Protein AF-A0A8H5D1N9-F1 (afdb_monomer_lite)

Organism: NCBI:txid201217

Secondary structure (DSSP, 8-state):
-PPPPPPPPPP---------PBPPPEEEEEETTTTEEEEEE--TT--GGG-EEEEEE-TTT--EEEEEEEEE---SPPPPHHHHHH-TTS-------EEEEEEEEE-TTPPP-------PPPP---------PPPP-

Radius of gyration: 26.0 Å; chains: 1; bounding box: 48×83×75 Å

Sequence (137 aa):
MHASPLIPDNPPSSAQLQHKKYIIRADTHYEPDTGVLLVLLELPGVDKKDVKLSLVTSRHNRIRHLKVWGILNQTLPAPSAEVLRLYPESCARERKFGEFSRTFAVPPDLKVSILLMTASLPPFSPSHLPTGLPESV

Structure (mmCIF, N/CA/C/O backbone):
data_AF-A0A8H5D1N9-F1
#
_entry.id   AF-A0A8H5D1N9-F1
#
loop_
_atom_site.group_PDB
_atom_site.id
_atom_site.type_symbol
_atom_site.label_atom_id
_atom_site.label_alt_id
_atom_site.label_comp_id
_atom_site.label_asym_id
_atom_site.label_entity_id
_atom_site.label_seq_id
_atom_site.pdbx_PDB_ins_code
_atom_site.Cartn_x
_atom_site.Cartn_y
_atom_site.Cartn_z
_atom_site.occupancy
_atom_site.B_iso_or_equiv
_atom_site.auth_seq_id
_atom_site.auth_comp_id
_atom_site.auth_asym_id
_atom_site.auth_atom_id
_atom_site.pdbx_PDB_model_num
ATOM 1 N N . MET A 1 1 ? 27.591 52.822 11.716 1.00 43.38 1 MET A N 1
ATOM 2 C CA . MET A 1 1 ? 27.077 52.062 10.558 1.00 43.38 1 MET A CA 1
ATOM 3 C C . MET A 1 1 ? 27.461 50.605 10.767 1.00 43.38 1 MET A C 1
ATOM 5 O O . MET A 1 1 ? 28.640 50.296 10.692 1.00 43.38 1 MET A O 1
ATOM 9 N N . HIS A 1 2 ? 26.515 49.752 11.167 1.00 42.81 2 HIS A N 1
ATOM 10 C CA . HIS A 1 2 ? 26.766 48.330 11.432 1.00 42.81 2 HIS A CA 1
ATOM 11 C C . HIS A 1 2 ? 26.457 47.529 10.162 1.00 42.81 2 HIS A C 1
ATOM 13 O O . HIS A 1 2 ? 25.319 47.540 9.703 1.00 42.81 2 HIS A O 1
ATOM 19 N N . ALA A 1 3 ? 27.465 46.873 9.587 1.00 50.25 3 ALA A N 1
ATOM 20 C CA . ALA A 1 3 ? 27.291 45.946 8.474 1.00 50.25 3 ALA A CA 1
ATOM 21 C C . ALA A 1 3 ? 26.860 44.572 9.014 1.00 50.25 3 ALA A C 1
ATOM 23 O O . ALA A 1 3 ? 27.520 44.014 9.891 1.00 50.25 3 ALA A O 1
ATOM 24 N N . SER A 1 4 ? 25.742 44.046 8.515 1.00 57.22 4 SER A N 1
ATOM 25 C CA . SER A 1 4 ? 25.279 42.686 8.807 1.00 57.22 4 SER A CA 1
ATOM 26 C C . SER A 1 4 ? 26.135 41.652 8.060 1.00 57.22 4 SER A C 1
ATOM 28 O O . SER A 1 4 ? 26.461 41.881 6.893 1.00 57.22 4 SER A O 1
ATOM 30 N N . PRO A 1 5 ? 26.489 40.513 8.680 1.00 57.41 5 PRO A N 1
ATOM 31 C CA . PRO A 1 5 ? 27.221 39.456 7.997 1.00 57.41 5 PRO A CA 1
ATOM 32 C C . PRO A 1 5 ? 26.305 38.686 7.035 1.00 57.41 5 PRO A C 1
ATOM 34 O O . PRO A 1 5 ? 25.166 38.350 7.364 1.00 57.41 5 PRO A O 1
ATOM 37 N N . LEU A 1 6 ? 26.831 38.416 5.839 1.00 59.47 6 LEU A N 1
ATOM 38 C CA . LEU A 1 6 ? 26.221 37.586 4.803 1.00 59.47 6 LEU A CA 1
ATOM 39 C C . LEU A 1 6 ? 26.103 36.137 5.299 1.00 59.47 6 LEU A C 1
ATOM 41 O O . LEU A 1 6 ? 27.087 35.532 5.723 1.00 59.47 6 LEU A O 1
ATOM 45 N N . ILE A 1 7 ? 24.888 35.593 5.250 1.00 67.50 7 ILE A N 1
ATOM 46 C CA . ILE A 1 7 ? 24.599 34.176 5.496 1.00 67.50 7 ILE A CA 1
ATOM 47 C C . ILE A 1 7 ? 25.190 33.376 4.321 1.00 67.50 7 ILE A C 1
ATOM 49 O O . ILE A 1 7 ? 24.944 33.763 3.178 1.00 67.50 7 ILE A O 1
ATOM 53 N N . PRO A 1 8 ? 25.964 32.298 4.548 1.00 59.66 8 PRO A N 1
ATOM 54 C CA . PRO A 1 8 ? 26.506 31.502 3.456 1.00 59.66 8 PRO A CA 1
ATOM 55 C C . PRO A 1 8 ? 25.393 30.750 2.720 1.00 59.66 8 PRO A C 1
ATOM 57 O O . PRO A 1 8 ? 24.470 30.213 3.339 1.00 59.66 8 PRO A O 1
ATOM 60 N N . ASP A 1 9 ? 25.518 30.731 1.393 1.00 60.12 9 ASP A N 1
ATOM 61 C CA . ASP A 1 9 ? 24.633 30.058 0.451 1.00 60.12 9 ASP A CA 1
ATOM 62 C C . ASP A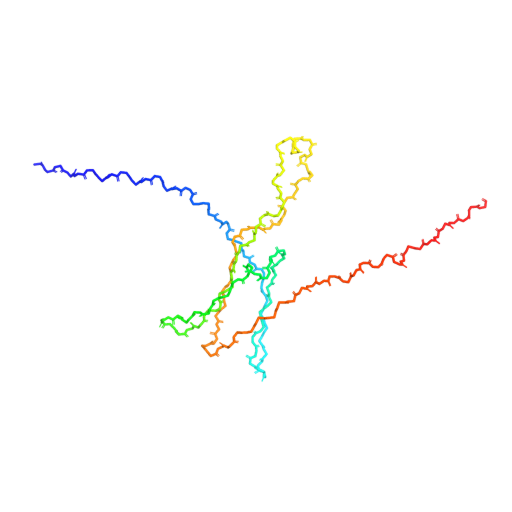 1 9 ? 24.339 28.616 0.873 1.00 60.12 9 ASP A C 1
ATOM 64 O O . ASP A 1 9 ? 25.233 27.807 1.134 1.00 60.12 9 ASP A O 1
ATOM 68 N N . ASN A 1 10 ? 23.045 28.303 0.924 1.00 63.56 10 ASN A N 1
ATOM 69 C CA . ASN A 1 10 ? 22.536 26.956 1.119 1.00 63.56 10 ASN A CA 1
ATOM 70 C C . ASN A 1 10 ? 23.156 26.047 0.036 1.00 63.56 10 ASN A C 1
ATOM 72 O O . ASN A 1 10 ? 23.028 26.375 -1.149 1.00 63.56 10 ASN A O 1
ATOM 76 N N . PRO A 1 11 ? 23.835 24.935 0.379 1.00 59.28 11 PRO A N 1
ATOM 77 C CA . PRO A 1 11 ? 24.393 24.052 -0.637 1.00 59.28 11 PRO A CA 1
ATOM 78 C C . PRO A 1 11 ? 23.268 23.559 -1.557 1.00 59.28 11 PRO A C 1
ATOM 80 O O . PRO A 1 11 ? 22.139 23.367 -1.086 1.00 59.28 11 PRO A O 1
ATOM 83 N N . PRO A 1 12 ? 23.535 23.347 -2.861 1.00 50.00 12 PRO A N 1
ATOM 84 C CA . PRO A 1 12 ? 22.530 22.828 -3.769 1.00 50.00 12 PRO A CA 1
ATOM 85 C C . PRO A 1 12 ? 22.029 21.515 -3.186 1.00 50.00 12 PRO A C 1
ATOM 87 O O . PRO A 1 12 ? 22.801 20.570 -3.024 1.00 50.00 12 PRO A O 1
ATOM 90 N N . SER A 1 13 ? 20.742 21.504 -2.827 1.00 45.19 13 SER A N 1
ATOM 91 C CA . SER A 1 13 ? 19.970 20.315 -2.497 1.00 45.19 13 SER A CA 1
ATOM 92 C C . SER A 1 13 ? 20.410 19.214 -3.450 1.00 45.19 13 SER A C 1
ATOM 94 O O . SER A 1 13 ? 20.026 19.233 -4.622 1.00 45.19 13 SER A O 1
ATOM 96 N N . SER A 1 14 ? 21.230 18.279 -2.958 1.00 47.94 14 SER A N 1
ATOM 97 C CA . SER A 1 14 ? 21.520 17.027 -3.643 1.00 47.94 14 SER A CA 1
ATOM 98 C C . SER A 1 14 ? 20.186 16.548 -4.179 1.00 47.94 14 SER A C 1
ATOM 100 O O . SER A 1 14 ? 19.243 16.461 -3.388 1.00 47.94 14 SER A O 1
ATOM 102 N N . ALA A 1 15 ? 20.068 16.359 -5.490 1.00 46.31 15 ALA A N 1
ATOM 103 C CA . ALA A 1 15 ? 18.847 15.884 -6.109 1.00 46.31 15 ALA A CA 1
ATOM 104 C C . ALA A 1 15 ? 18.563 14.489 -5.541 1.00 46.31 15 ALA A C 1
ATOM 106 O O . ALA A 1 15 ? 18.964 13.476 -6.107 1.00 46.31 15 ALA A O 1
ATOM 107 N N . GLN A 1 16 ? 17.940 14.435 -4.361 1.00 47.84 16 GLN A N 1
ATOM 108 C CA . GLN A 1 16 ? 17.349 13.236 -3.818 1.00 47.84 16 GLN A CA 1
ATOM 109 C C . GLN A 1 16 ? 16.415 12.798 -4.922 1.00 47.84 16 GLN A C 1
ATOM 111 O O . GLN A 1 16 ? 15.490 13.537 -5.264 1.00 47.84 16 GLN A O 1
ATOM 116 N N . LEU A 1 17 ? 16.735 11.662 -5.543 1.00 49.81 17 LEU A N 1
ATOM 117 C CA . LEU A 1 17 ? 15.870 10.998 -6.498 1.00 49.81 17 LEU A CA 1
ATOM 118 C C . LEU A 1 17 ? 14.517 10.889 -5.805 1.00 49.81 17 LEU A C 1
ATOM 120 O O . LEU A 1 17 ? 14.325 10.029 -4.949 1.00 49.81 17 LEU A O 1
ATOM 124 N N . GLN A 1 18 ? 13.616 11.830 -6.092 1.00 52.03 18 GLN A N 1
ATOM 125 C CA . GLN A 1 18 ? 12.275 11.825 -5.549 1.00 52.03 18 GLN A CA 1
ATOM 126 C C . GLN A 1 18 ? 11.635 10.604 -6.181 1.00 52.03 18 GLN A C 1
ATOM 128 O O . GLN A 1 18 ? 11.181 10.650 -7.326 1.00 52.03 18 GLN A O 1
ATOM 133 N N . HIS A 1 19 ? 11.708 9.471 -5.484 1.00 59.81 19 HIS A N 1
ATOM 134 C CA . HIS A 1 19 ? 11.052 8.255 -5.908 1.00 59.81 19 HIS A CA 1
ATOM 135 C C . HIS A 1 19 ? 9.591 8.626 -6.096 1.00 59.81 19 HIS A C 1
ATOM 137 O O . HIS A 1 19 ? 8.901 8.985 -5.141 1.00 59.81 19 HIS A O 1
ATOM 143 N N . LYS A 1 20 ? 9.146 8.641 -7.358 1.00 68.12 20 LYS A N 1
ATOM 144 C CA . LYS A 1 20 ? 7.778 9.011 -7.695 1.00 68.12 20 LYS A CA 1
ATOM 145 C C . LYS A 1 20 ? 6.868 8.060 -6.940 1.00 68.12 20 LYS A C 1
ATOM 147 O O . LYS A 1 20 ? 6.823 6.868 -7.236 1.00 68.12 20 LYS A O 1
ATOM 152 N N . LYS A 1 21 ? 6.178 8.597 -5.937 1.00 82.12 21 LYS A N 1
ATOM 153 C CA . LYS A 1 21 ? 5.240 7.826 -5.143 1.00 82.12 21 LYS A CA 1
ATOM 154 C C . LYS A 1 21 ? 3.998 7.593 -5.983 1.00 82.12 21 LYS A C 1
ATOM 156 O O . LYS A 1 21 ? 3.317 8.554 -6.341 1.00 82.12 21 LYS A O 1
ATOM 161 N N . TYR A 1 22 ? 3.693 6.342 -6.298 1.00 83.94 22 TYR A N 1
ATOM 162 C CA . TYR A 1 22 ? 2.467 6.022 -7.017 1.00 83.94 22 TYR A CA 1
ATOM 163 C C . TYR A 1 22 ? 1.374 5.532 -6.066 1.00 83.94 22 TYR A C 1
ATOM 165 O O . TYR A 1 22 ? 1.624 4.928 -5.020 1.00 83.94 22 TYR A O 1
ATOM 173 N N . ILE A 1 23 ? 0.133 5.844 -6.435 1.00 86.44 23 ILE A N 1
ATOM 174 C CA . ILE A 1 23 ? -1.055 5.416 -5.703 1.00 86.44 23 ILE A CA 1
ATOM 175 C C . ILE A 1 23 ? -1.420 4.014 -6.183 1.00 86.44 23 ILE A C 1
ATOM 177 O O . ILE A 1 23 ? -1.659 3.804 -7.373 1.00 86.44 23 ILE A O 1
ATOM 181 N N . ILE A 1 24 ? -1.457 3.075 -5.243 1.00 92.12 24 ILE A N 1
ATOM 182 C CA . ILE A 1 24 ? -1.930 1.706 -5.464 1.00 92.12 24 ILE A CA 1
ATOM 183 C C . ILE A 1 24 ? -3.454 1.655 -5.367 1.00 92.12 24 ILE A C 1
ATOM 185 O O . ILE A 1 24 ? -4.049 2.380 -4.559 1.00 92.12 24 ILE A O 1
ATOM 189 N N . ARG A 1 25 ? -4.074 0.806 -6.191 1.00 93.44 25 ARG A N 1
ATOM 190 C CA . ARG A 1 25 ? -5.503 0.505 -6.078 1.00 93.44 25 ARG A CA 1
ATOM 191 C C . ARG A 1 25 ? -5.731 -0.345 -4.838 1.00 93.44 25 ARG A C 1
ATOM 193 O O . ARG A 1 25 ? -4.917 -1.214 -4.516 1.00 93.44 25 ARG A O 1
ATOM 200 N N . ALA A 1 26 ? -6.805 -0.031 -4.128 1.00 94.62 26 ALA A N 1
ATOM 201 C CA . ALA A 1 26 ? -7.181 -0.735 -2.923 1.00 94.62 26 ALA A CA 1
ATOM 202 C C . ALA A 1 26 ? -8.698 -0.750 -2.778 1.00 94.62 26 ALA A C 1
ATOM 204 O O . ALA A 1 26 ? -9.320 0.306 -2.907 1.00 94.62 26 ALA A O 1
ATOM 205 N N . ASP A 1 27 ? -9.228 -1.916 -2.434 1.00 94.50 27 ASP A N 1
ATOM 206 C CA . ASP A 1 27 ? -10.635 -2.126 -2.112 1.00 94.50 27 ASP A CA 1
ATOM 207 C C . ASP A 1 27 ? -10.757 -2.544 -0.647 1.00 94.50 27 ASP A C 1
ATOM 209 O O . ASP A 1 27 ? -9.886 -3.228 -0.099 1.00 94.50 27 ASP A O 1
ATOM 213 N N . THR A 1 28 ? -11.829 -2.106 0.007 1.00 92.19 28 THR A N 1
ATOM 214 C CA . THR A 1 28 ? -12.071 -2.376 1.426 1.00 92.19 28 THR A CA 1
ATOM 215 C C . THR A 1 28 ? -13.459 -2.952 1.626 1.00 92.19 28 THR A C 1
ATOM 217 O O . THR A 1 28 ? -14.431 -2.378 1.140 1.00 92.19 28 THR A O 1
ATOM 220 N N . HIS A 1 29 ? -13.551 -4.034 2.389 1.00 92.75 29 HIS A N 1
ATOM 221 C CA . HIS A 1 29 ? -14.810 -4.671 2.756 1.00 92.75 29 HIS A CA 1
ATOM 222 C C . HIS A 1 29 ? -14.826 -4.931 4.262 1.00 92.75 29 HIS A C 1
ATOM 224 O O . HIS A 1 29 ? -13.883 -5.515 4.794 1.00 92.75 29 HIS A O 1
ATOM 230 N N . TYR A 1 30 ? -15.874 -4.481 4.950 1.00 89.88 30 TYR A N 1
ATOM 231 C CA . TYR A 1 30 ? -16.052 -4.706 6.382 1.00 89.88 30 TYR A CA 1
ATOM 232 C C . TYR A 1 30 ? -17.208 -5.674 6.607 1.00 89.88 30 TYR A C 1
ATOM 234 O O . TYR A 1 30 ? -18.321 -5.416 6.155 1.00 89.88 30 TYR A O 1
ATOM 242 N N . GLU A 1 31 ? -16.933 -6.770 7.306 1.00 92.25 31 GLU A N 1
ATOM 243 C CA . GLU A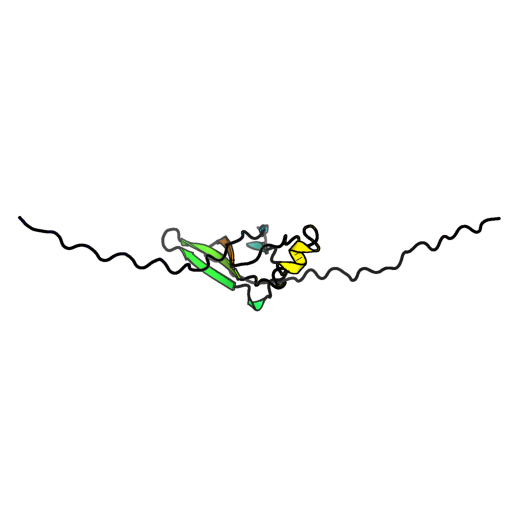 1 31 ? -17.937 -7.749 7.708 1.00 92.25 31 GLU A CA 1
ATOM 244 C C . GLU A 1 31 ? -18.323 -7.500 9.178 1.00 92.25 31 GLU A C 1
ATOM 246 O O . GLU A 1 31 ? -17.489 -7.693 10.068 1.00 92.25 31 GLU A O 1
ATOM 251 N N . PRO A 1 32 ? -19.557 -7.038 9.461 1.00 89.31 32 PRO A N 1
ATOM 252 C CA . PRO A 1 32 ? -19.947 -6.626 10.809 1.00 89.31 32 PRO A CA 1
ATOM 253 C C . PRO A 1 32 ? -20.076 -7.802 11.782 1.00 89.31 32 PRO A C 1
ATOM 255 O O . PRO A 1 32 ? -19.761 -7.644 12.959 1.00 89.31 32 PRO A O 1
ATOM 258 N N . ASP A 1 33 ? -20.482 -8.978 11.298 1.00 91.94 33 ASP A N 1
ATOM 259 C CA . ASP A 1 33 ? -20.726 -10.155 12.140 1.00 91.94 33 ASP A CA 1
ATOM 260 C C . ASP A 1 33 ? -19.428 -10.735 12.721 1.00 91.94 33 ASP A C 1
ATOM 262 O O . ASP A 1 33 ? -19.391 -11.204 13.858 1.00 91.94 33 ASP A O 1
ATOM 266 N N . THR A 1 34 ? -18.338 -10.671 11.953 1.00 88.44 34 THR A N 1
ATOM 267 C CA . THR A 1 34 ? -17.008 -11.154 12.356 1.00 88.44 34 THR A CA 1
ATOM 268 C C . THR A 1 34 ? -16.105 -10.029 12.865 1.00 88.44 34 THR A C 1
ATOM 270 O O . THR A 1 34 ? -15.067 -10.291 13.478 1.00 88.44 34 THR A O 1
ATOM 273 N N . GLY A 1 35 ? -16.473 -8.770 12.600 1.00 85.69 35 GLY A N 1
ATOM 274 C CA . GLY A 1 35 ? -15.651 -7.594 12.870 1.00 85.69 35 GLY A CA 1
ATOM 275 C C . GLY A 1 35 ? -14.394 -7.514 11.996 1.00 85.69 35 GLY A C 1
ATOM 276 O O . GLY A 1 35 ? -13.457 -6.787 12.336 1.00 85.69 35 GLY A O 1
ATOM 277 N N . VAL A 1 36 ? -14.336 -8.262 10.890 1.00 88.50 36 VAL A N 1
ATOM 278 C CA . VAL A 1 36 ? -13.154 -8.343 10.028 1.00 88.50 36 VAL A CA 1
ATOM 279 C C . VAL A 1 36 ? -13.185 -7.241 8.969 1.00 88.50 36 VAL A C 1
ATOM 281 O O . VAL A 1 36 ? -14.123 -7.117 8.184 1.00 88.50 36 VAL A O 1
ATOM 284 N N . LEU A 1 37 ? -12.105 -6.456 8.913 1.00 88.12 37 LEU A N 1
ATOM 285 C CA . LEU A 1 37 ? -11.827 -5.530 7.817 1.00 88.12 37 LEU A CA 1
ATOM 286 C C . LEU A 1 37 ? -10.875 -6.190 6.814 1.00 88.12 37 LEU A C 1
ATOM 288 O O . LEU A 1 37 ? -9.696 -6.396 7.105 1.00 88.12 37 LEU A O 1
ATOM 292 N N . LEU A 1 38 ? -11.378 -6.471 5.616 1.00 91.00 38 LEU A N 1
ATOM 293 C CA . LEU A 1 38 ? -10.598 -6.963 4.489 1.00 91.00 38 LEU A CA 1
ATOM 294 C C . LEU A 1 38 ? -10.111 -5.786 3.646 1.00 91.00 38 LEU A C 1
ATOM 296 O O . LEU A 1 38 ? -10.894 -4.929 3.237 1.00 91.00 3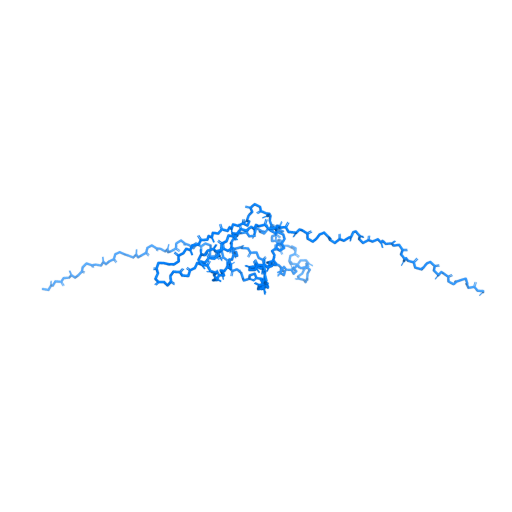8 LEU A O 1
ATOM 300 N N . VAL A 1 39 ? -8.807 -5.765 3.376 1.00 91.38 39 VAL A N 1
ATOM 301 C CA . VAL A 1 39 ? -8.160 -4.776 2.511 1.00 91.38 39 VAL A CA 1
ATOM 302 C C . VAL A 1 39 ? -7.460 -5.514 1.376 1.00 91.38 39 VAL A C 1
ATOM 304 O O . VAL A 1 39 ? -6.463 -6.200 1.600 1.00 91.38 39 VAL A O 1
ATOM 307 N N . LEU A 1 40 ? -7.973 -5.358 0.159 1.00 92.88 40 LEU A N 1
ATOM 308 C CA . LEU A 1 40 ? -7.375 -5.904 -1.054 1.00 92.88 40 LEU A CA 1
ATOM 309 C C . LEU A 1 40 ? -6.486 -4.837 -1.694 1.00 92.88 40 LEU A C 1
ATOM 311 O O . LEU A 1 40 ? -6.927 -3.705 -1.871 1.00 92.88 40 LEU A O 1
ATOM 315 N N . LEU A 1 41 ? -5.240 -5.176 -2.035 1.00 92.38 41 LEU A N 1
ATOM 316 C CA . LEU A 1 41 ? -4.293 -4.253 -2.672 1.00 92.38 41 LEU A CA 1
ATOM 317 C C . LEU A 1 41 ? -3.814 -4.822 -4.009 1.00 92.38 41 LEU A C 1
ATOM 319 O O . LEU A 1 41 ? -3.285 -5.932 -4.057 1.00 92.38 41 LEU A O 1
ATOM 323 N N . GLU A 1 42 ? -3.922 -4.041 -5.084 1.00 92.00 42 GLU A N 1
ATOM 324 C CA . GLU A 1 42 ? -3.338 -4.409 -6.377 1.00 92.00 42 GLU A CA 1
ATOM 325 C C . GLU A 1 42 ? -1.846 -4.043 -6.394 1.00 92.00 42 GLU A C 1
ATOM 327 O O . GLU A 1 42 ? -1.466 -2.891 -6.622 1.00 92.00 42 GLU A O 1
ATOM 332 N N . LEU A 1 43 ? -0.991 -5.038 -6.143 1.00 90.25 43 LEU A N 1
ATOM 333 C CA . LEU A 1 43 ? 0.471 -4.902 -6.111 1.00 90.25 43 LEU A CA 1
ATOM 334 C C . LEU A 1 43 ? 1.130 -5.851 -7.121 1.00 90.25 43 LEU A C 1
ATOM 336 O O . LEU A 1 43 ? 1.832 -6.788 -6.729 1.00 90.25 43 LEU A O 1
ATOM 340 N N . PRO A 1 44 ? 0.900 -5.667 -8.434 1.00 87.56 44 PRO A N 1
ATOM 341 C CA . PRO A 1 44 ? 1.468 -6.575 -9.410 1.00 87.56 44 PRO A CA 1
ATOM 342 C C . PRO A 1 44 ? 2.999 -6.509 -9.333 1.00 87.56 44 PRO A C 1
ATOM 344 O O . PRO A 1 44 ? 3.584 -5.427 -9.227 1.00 87.56 44 PRO A O 1
ATOM 347 N N . GLY A 1 45 ? 3.659 -7.663 -9.486 1.00 86.06 45 GLY A N 1
ATOM 348 C CA . GLY A 1 45 ? 5.123 -7.792 -9.594 1.00 86.06 45 GLY A CA 1
ATOM 349 C C . GLY A 1 45 ? 5.924 -7.233 -8.416 1.00 86.06 45 GLY A C 1
ATOM 350 O O . GLY A 1 45 ? 7.110 -6.969 -8.576 1.00 86.06 45 GLY A O 1
ATOM 351 N N . VAL A 1 46 ? 5.280 -7.019 -7.269 1.00 88.00 46 VAL A N 1
ATOM 352 C CA . VAL A 1 46 ? 5.948 -6.716 -6.005 1.00 88.00 46 VAL A CA 1
ATOM 353 C C . VAL A 1 46 ? 6.173 -8.036 -5.277 1.00 88.00 46 VAL A C 1
ATOM 355 O O . VAL A 1 46 ? 5.220 -8.784 -5.049 1.00 88.00 46 VAL A O 1
ATOM 358 N N . ASP A 1 47 ? 7.416 -8.320 -4.891 1.00 87.62 47 ASP A N 1
ATOM 359 C CA . ASP A 1 47 ? 7.704 -9.492 -4.072 1.00 87.62 47 ASP A CA 1
ATOM 360 C C . ASP A 1 47 ? 7.094 -9.334 -2.676 1.00 87.62 47 ASP A C 1
ATOM 362 O O . ASP A 1 47 ? 7.114 -8.262 -2.068 1.00 87.62 47 ASP A O 1
ATOM 366 N N . LYS A 1 48 ? 6.633 -10.447 -2.100 1.00 86.38 48 LYS A N 1
ATOM 367 C CA . LYS A 1 48 ? 6.054 -10.484 -0.747 1.00 86.38 48 LYS A CA 1
ATOM 368 C C . LYS A 1 48 ? 6.956 -9.845 0.317 1.00 86.38 48 LYS A C 1
ATOM 370 O O . LYS A 1 48 ? 6.456 -9.176 1.215 1.00 86.38 48 LYS A O 1
ATOM 375 N N . LYS A 1 49 ? 8.273 -10.043 0.216 1.00 89.38 49 LYS A N 1
ATOM 376 C CA . LYS A 1 49 ? 9.272 -9.494 1.152 1.00 89.38 49 LYS A CA 1
ATOM 377 C C . LYS A 1 49 ? 9.401 -7.965 1.083 1.00 89.38 49 LYS A C 1
ATOM 379 O O . LYS A 1 49 ? 9.851 -7.353 2.049 1.00 89.38 49 LYS A O 1
ATOM 384 N N . ASP A 1 50 ? 8.996 -7.361 -0.033 1.00 89.56 50 ASP A N 1
ATOM 385 C CA . ASP A 1 50 ? 9.115 -5.921 -0.276 1.00 89.56 50 ASP A CA 1
ATOM 386 C C . ASP A 1 50 ? 7.860 -5.150 0.160 1.00 89.56 50 ASP A C 1
ATOM 388 O O . ASP A 1 50 ? 7.871 -3.917 0.211 1.00 89.56 50 ASP A O 1
ATOM 392 N N . VAL A 1 51 ? 6.793 -5.865 0.537 1.00 91.50 51 VAL A N 1
ATOM 393 C CA . VAL A 1 51 ? 5.590 -5.290 1.142 1.00 91.50 51 VAL A CA 1
ATOM 394 C C . VAL A 1 51 ? 5.787 -5.171 2.648 1.00 91.50 51 VAL A C 1
ATOM 396 O O . VAL A 1 51 ? 5.896 -6.160 3.372 1.00 91.50 51 VAL A O 1
ATOM 399 N N . LYS A 1 52 ? 5.788 -3.936 3.139 1.00 92.81 52 LYS A N 1
ATOM 400 C CA . LYS A 1 52 ? 5.955 -3.609 4.553 1.00 92.81 52 LYS A CA 1
ATOM 401 C C . LYS A 1 52 ? 4.663 -3.050 5.117 1.00 92.81 52 LYS A C 1
ATOM 403 O O . LYS A 1 52 ? 3.968 -2.261 4.473 1.00 92.81 52 LYS A O 1
ATOM 408 N N . LEU A 1 53 ? 4.366 -3.442 6.351 1.00 92.06 53 LEU A N 1
ATOM 409 C CA . LEU A 1 53 ? 3.217 -2.949 7.092 1.00 92.06 53 LEU A CA 1
ATOM 410 C C . LEU A 1 53 ? 3.675 -2.339 8.409 1.00 92.06 53 LEU A C 1
ATOM 412 O O . LEU A 1 53 ? 4.563 -2.862 9.079 1.00 92.06 53 LEU A O 1
ATOM 416 N N . SER A 1 54 ? 3.051 -1.234 8.791 1.00 91.94 54 SER A N 1
ATOM 417 C CA . SER A 1 54 ? 3.170 -0.690 10.135 1.00 91.94 54 SER A CA 1
ATOM 418 C C . SER A 1 54 ? 1.811 -0.253 10.645 1.00 91.94 54 SER A C 1
ATOM 420 O O . SER A 1 54 ? 0.936 0.149 9.881 1.00 91.94 54 SER A O 1
ATOM 422 N N . LEU A 1 55 ? 1.635 -0.354 11.956 1.00 91.94 55 LEU A N 1
ATOM 423 C CA . LEU A 1 55 ? 0.391 -0.015 12.614 1.00 91.94 55 LEU A CA 1
ATOM 424 C C . LEU A 1 55 ? 0.694 0.988 13.722 1.00 91.94 55 LEU A C 1
ATOM 426 O O . LEU A 1 55 ? 1.320 0.645 14.722 1.00 91.94 55 LEU A O 1
ATOM 430 N N . VAL A 1 56 ? 0.299 2.240 13.507 1.00 90.00 56 VAL A N 1
ATOM 431 C CA . VAL A 1 56 ? 0.694 3.367 14.361 1.00 90.00 56 VAL A CA 1
ATOM 432 C C . VAL A 1 56 ? -0.542 4.036 14.931 1.00 90.00 56 VAL A C 1
ATOM 434 O O . VAL A 1 56 ? -1.419 4.467 14.188 1.00 90.00 56 VAL A O 1
ATOM 437 N N . THR A 1 57 ? -0.604 4.156 16.253 1.00 90.69 57 THR A N 1
ATOM 438 C CA . THR A 1 57 ? -1.656 4.922 16.923 1.00 90.69 57 THR A CA 1
ATOM 439 C C . THR A 1 57 ? -1.263 6.392 16.971 1.00 90.69 57 THR A C 1
ATOM 441 O O . THR A 1 57 ? -0.220 6.752 17.519 1.00 90.69 57 THR A O 1
ATOM 444 N N . SER A 1 58 ? -2.098 7.253 16.399 1.00 86.94 58 SER A N 1
ATOM 445 C CA . SER A 1 58 ? -1.937 8.701 16.490 1.00 86.94 58 SER A CA 1
ATOM 446 C C . SER A 1 58 ? -2.113 9.166 17.937 1.00 86.94 58 SER A C 1
ATOM 448 O O . SER A 1 58 ? -3.048 8.765 18.632 1.00 86.94 58 SER A O 1
ATOM 450 N N . ARG A 1 59 ? -1.218 10.044 18.407 1.00 87.88 59 ARG A N 1
ATOM 451 C CA . ARG A 1 59 ? -1.266 10.561 19.785 1.00 87.88 59 ARG A CA 1
ATOM 452 C C . ARG A 1 59 ? -2.466 11.475 20.038 1.00 87.88 59 ARG A C 1
ATOM 454 O O . ARG A 1 59 ? -2.974 11.488 21.152 1.00 87.88 59 ARG A O 1
ATOM 461 N N . HIS A 1 60 ? -2.908 12.211 19.018 1.00 86.25 60 HIS A N 1
ATOM 462 C CA . HIS A 1 60 ? -3.870 13.305 19.175 1.00 86.25 60 HIS A CA 1
ATOM 463 C C . HIS A 1 60 ? -5.324 12.829 19.175 1.00 86.25 60 HIS A C 1
ATOM 465 O O . HIS A 1 60 ? -6.108 13.255 20.011 1.00 86.25 60 HIS A O 1
ATOM 471 N N . ASN A 1 61 ? -5.682 11.922 18.266 1.00 85.88 61 ASN A N 1
ATOM 472 C CA . ASN A 1 61 ? -7.057 11.435 18.104 1.00 85.88 61 ASN A CA 1
ATOM 473 C C . ASN A 1 61 ? -7.215 9.950 18.458 1.00 85.88 61 ASN A C 1
ATOM 475 O O . ASN A 1 61 ? -8.303 9.409 18.310 1.00 85.88 61 ASN A O 1
ATOM 479 N N . ARG A 1 62 ? -6.134 9.280 18.894 1.00 84.44 62 ARG A N 1
ATOM 480 C CA . ARG A 1 62 ? -6.093 7.843 19.231 1.00 84.44 62 ARG A CA 1
ATOM 481 C C . ARG A 1 62 ? -6.536 6.906 18.100 1.00 84.44 62 ARG A C 1
ATOM 483 O O . ARG A 1 62 ? -6.618 5.699 18.316 1.00 84.44 62 ARG A O 1
ATOM 490 N N . ILE A 1 63 ? -6.733 7.432 16.890 1.00 89.62 63 ILE A N 1
ATOM 491 C CA . ILE A 1 63 ? -7.002 6.641 15.694 1.00 89.62 63 ILE A CA 1
ATOM 492 C C . ILE A 1 63 ? -5.742 5.856 15.361 1.00 89.62 63 ILE A C 1
ATOM 494 O O . ILE A 1 63 ? -4.622 6.381 15.403 1.00 89.62 63 ILE A O 1
ATOM 498 N N . ARG A 1 64 ? -5.922 4.582 15.032 1.00 91.06 64 ARG A N 1
ATOM 499 C CA . ARG A 1 64 ? -4.832 3.720 14.609 1.00 91.06 64 ARG A CA 1
ATOM 500 C C . ARG A 1 64 ? -4.764 3.712 13.091 1.00 91.06 64 ARG A C 1
ATOM 502 O O . ARG A 1 64 ? -5.778 3.731 12.405 1.00 91.0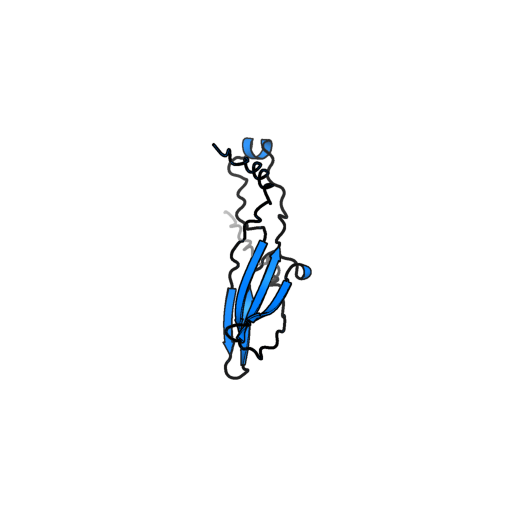6 64 ARG A O 1
ATOM 509 N N . HIS A 1 65 ? -3.554 3.741 12.561 1.00 93.19 65 HIS A N 1
ATOM 510 C CA . HIS A 1 65 ? -3.300 3.826 11.134 1.00 93.19 65 HIS A CA 1
ATOM 511 C C . HIS A 1 65 ? -2.522 2.602 10.684 1.00 93.19 65 HIS A C 1
ATOM 513 O O . HIS A 1 65 ? -1.374 2.416 11.092 1.00 93.19 65 HIS A O 1
ATOM 519 N N . LEU A 1 66 ? -3.142 1.787 9.835 1.00 92.81 66 LEU A N 1
ATOM 520 C CA . LEU A 1 66 ? -2.465 0.722 9.109 1.00 92.81 66 LEU A CA 1
ATOM 521 C C . LEU A 1 66 ? -1.822 1.329 7.864 1.00 92.81 66 LEU A C 1
ATOM 523 O O . LEU A 1 66 ? -2.523 1.745 6.944 1.00 92.81 66 LEU A O 1
ATOM 527 N N . LYS A 1 67 ? -0.494 1.393 7.827 1.00 92.94 67 LYS A N 1
ATOM 528 C CA . LYS A 1 67 ? 0.274 1.845 6.668 1.00 92.94 67 LYS A CA 1
ATOM 529 C C . LYS A 1 67 ? 0.854 0.637 5.946 1.00 92.94 67 LYS A C 1
ATOM 531 O O . LYS A 1 67 ? 1.666 -0.087 6.512 1.00 92.94 67 LYS A O 1
ATOM 536 N N . VAL A 1 68 ? 0.492 0.481 4.680 1.00 93.44 68 VAL A N 1
ATOM 537 C CA . VAL A 1 68 ? 1.120 -0.449 3.736 1.00 93.44 68 VAL A CA 1
ATOM 538 C C . VAL A 1 68 ? 2.056 0.356 2.844 1.00 93.44 68 VAL A C 1
ATOM 540 O O . VAL A 1 68 ? 1.690 1.441 2.381 1.00 93.44 68 VAL A O 1
ATOM 543 N N . TRP A 1 69 ? 3.280 -0.118 2.636 1.00 94.38 69 TRP A N 1
ATOM 544 C CA . TRP A 1 69 ? 4.267 0.564 1.803 1.00 94.38 69 TRP A CA 1
ATOM 545 C C . TRP A 1 69 ? 5.347 -0.384 1.287 1.00 94.38 69 TRP A C 1
ATOM 547 O O . TRP A 1 69 ? 5.514 -1.486 1.800 1.00 94.38 69 T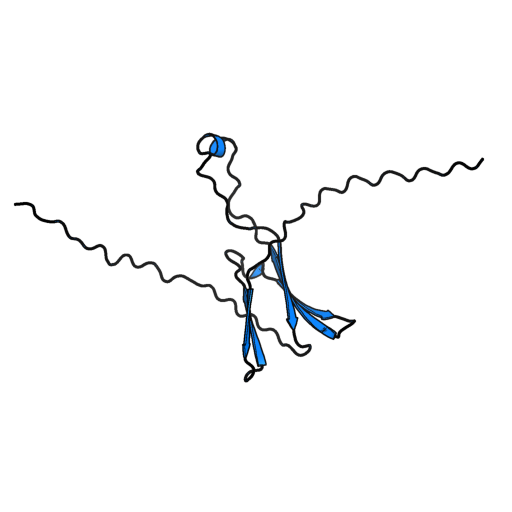RP A O 1
ATOM 557 N N . GLY A 1 70 ? 6.089 0.058 0.280 1.00 93.44 70 GLY A N 1
ATOM 558 C CA . GLY A 1 70 ? 7.183 -0.707 -0.303 1.00 93.44 70 GLY A CA 1
ATOM 559 C C . GLY A 1 70 ? 7.771 -0.007 -1.520 1.00 93.44 70 GLY A C 1
ATOM 560 O O . GLY A 1 70 ? 7.408 1.129 -1.836 1.00 93.44 70 GLY A O 1
ATOM 561 N N . ILE A 1 71 ? 8.693 -0.690 -2.193 1.00 91.19 71 ILE A N 1
ATOM 562 C CA . ILE A 1 71 ? 9.351 -0.198 -3.405 1.00 91.19 71 ILE A CA 1
ATOM 563 C C . ILE A 1 71 ? 9.202 -1.264 -4.484 1.00 91.19 71 ILE A C 1
ATOM 565 O O . ILE A 1 71 ? 9.578 -2.412 -4.279 1.00 91.19 71 ILE A O 1
ATOM 569 N N . LEU A 1 72 ? 8.653 -0.876 -5.634 1.00 88.94 72 LEU A N 1
ATOM 570 C CA . LEU A 1 72 ? 8.643 -1.702 -6.835 1.00 88.94 72 LEU A CA 1
ATOM 571 C C . LEU A 1 72 ? 9.824 -1.298 -7.714 1.00 88.94 72 LEU A C 1
ATOM 573 O O . LEU A 1 72 ? 9.820 -0.212 -8.303 1.00 88.94 72 LEU A O 1
ATOM 577 N N . ASN A 1 73 ? 10.818 -2.178 -7.799 1.00 84.69 73 ASN A N 1
ATOM 578 C CA . ASN A 1 73 ? 11.973 -1.970 -8.660 1.00 84.69 73 ASN A CA 1
ATOM 579 C C . ASN A 1 73 ? 11.586 -2.114 -10.134 1.00 84.69 73 ASN A C 1
ATOM 581 O O . ASN A 1 73 ? 10.731 -2.919 -10.508 1.00 84.69 73 ASN A O 1
ATOM 585 N N . GLN A 1 74 ? 12.235 -1.323 -10.983 1.00 80.19 74 GLN A N 1
ATOM 586 C CA . GLN A 1 74 ? 12.090 -1.445 -12.424 1.00 80.19 74 GLN A CA 1
ATOM 587 C C . GLN A 1 74 ? 12.751 -2.754 -12.884 1.00 80.19 74 GLN A C 1
ATOM 589 O O . GLN A 1 74 ? 13.960 -2.914 -12.752 1.00 80.19 74 GLN A O 1
ATOM 594 N N . THR A 1 75 ? 11.961 -3.687 -13.417 1.00 75.75 75 THR A N 1
ATOM 595 C CA . THR A 1 75 ? 12.446 -5.006 -13.862 1.00 75.75 75 THR A CA 1
ATOM 596 C C . THR A 1 75 ? 12.976 -5.006 -15.292 1.00 75.75 75 THR A C 1
ATOM 598 O O . THR A 1 75 ? 13.867 -5.786 -15.612 1.00 75.75 75 THR A O 1
ATOM 601 N N . LEU A 1 76 ? 12.448 -4.133 -16.155 1.00 78.38 76 LEU A N 1
ATOM 602 C CA . LEU A 1 76 ? 12.878 -4.021 -17.549 1.00 78.38 76 LEU A CA 1
ATOM 603 C C . LEU A 1 76 ? 13.858 -2.858 -17.717 1.00 78.38 76 LEU A C 1
ATOM 605 O O . LEU A 1 76 ? 13.547 -1.755 -17.258 1.00 78.38 76 LEU A O 1
ATOM 609 N N . PRO A 1 77 ? 15.009 -3.051 -18.384 1.00 78.12 77 PRO A N 1
ATOM 610 C CA . PRO A 1 77 ? 15.925 -1.955 -18.674 1.00 78.12 77 PRO A CA 1
ATOM 611 C C . PRO A 1 77 ? 15.227 -0.881 -19.515 1.00 78.12 77 PRO A C 1
ATOM 613 O O . PRO A 1 77 ? 14.302 -1.165 -20.279 1.00 78.12 77 PRO A O 1
ATOM 616 N N . ALA A 1 78 ? 15.647 0.374 -19.353 1.00 77.00 78 ALA A N 1
ATOM 617 C CA . ALA A 1 78 ? 15.199 1.422 -20.261 1.00 77.00 78 ALA A CA 1
ATOM 618 C C . ALA A 1 78 ? 15.690 1.093 -21.688 1.00 77.00 78 ALA A C 1
ATOM 620 O O . ALA A 1 78 ? 16.826 0.630 -21.827 1.00 77.00 78 ALA A O 1
ATOM 621 N N . PRO A 1 79 ? 14.875 1.315 -22.734 1.00 79.75 79 PRO A N 1
ATOM 622 C CA . PRO A 1 79 ? 15.320 1.113 -24.108 1.00 79.75 79 PRO A CA 1
ATOM 623 C C . PRO A 1 79 ? 16.533 2.001 -24.404 1.00 79.75 79 PRO A C 1
ATOM 625 O O . PRO A 1 79 ? 16.578 3.153 -23.963 1.00 79.75 79 PRO A O 1
ATOM 628 N N . SER A 1 80 ? 17.516 1.486 -25.146 1.00 82.94 80 SER A N 1
ATOM 629 C CA . SER A 1 80 ? 18.648 2.307 -25.584 1.00 82.94 80 SER A CA 1
ATOM 630 C C . SER A 1 80 ? 18.200 3.332 -26.632 1.00 82.94 80 SER A C 1
ATOM 632 O O . SER A 1 80 ? 17.201 3.140 -27.329 1.00 82.94 80 SER A O 1
ATOM 634 N N . ALA A 1 81 ? 18.963 4.417 -26.782 1.00 84.69 81 ALA A N 1
ATOM 635 C CA . ALA A 1 81 ? 18.679 5.446 -27.785 1.00 84.69 81 ALA A CA 1
ATOM 636 C C . ALA A 1 81 ? 18.652 4.883 -29.220 1.00 84.69 81 ALA A C 1
ATOM 638 O O . ALA A 1 81 ? 17.868 5.335 -30.049 1.00 84.69 81 ALA A O 1
ATOM 639 N N . GLU A 1 82 ? 19.469 3.867 -29.507 1.00 87.38 82 GLU A N 1
ATOM 640 C CA . GLU A 1 82 ? 19.493 3.188 -30.807 1.00 87.38 82 GLU A CA 1
ATOM 641 C C . GLU A 1 82 ? 18.205 2.404 -31.076 1.00 87.38 82 GLU A C 1
ATOM 643 O O . GLU A 1 82 ? 17.667 2.478 -32.180 1.00 87.38 82 GLU A O 1
ATOM 648 N N . VAL A 1 83 ? 17.675 1.712 -30.059 1.00 82.31 83 VAL A N 1
ATOM 649 C CA . VAL A 1 83 ? 16.408 0.970 -30.157 1.00 82.31 83 VAL A CA 1
ATOM 650 C C . VAL A 1 83 ? 15.242 1.931 -30.368 1.00 82.31 83 VAL A C 1
ATOM 652 O O . VAL A 1 83 ? 14.426 1.699 -31.253 1.00 82.31 83 VAL A O 1
ATOM 655 N N . LEU A 1 84 ? 15.209 3.048 -29.634 1.00 83.06 84 LEU A N 1
ATOM 656 C CA . LEU A 1 84 ? 14.192 4.089 -29.825 1.00 83.06 84 LEU A CA 1
ATOM 657 C C . LEU A 1 84 ? 14.280 4.750 -31.208 1.00 83.06 84 LEU A C 1
ATOM 659 O O . LEU A 1 84 ? 13.261 5.166 -31.746 1.00 83.06 84 LEU A O 1
ATOM 663 N N . ARG A 1 85 ? 15.477 4.836 -31.805 1.00 84.06 85 ARG A N 1
ATOM 664 C CA . ARG A 1 85 ? 15.655 5.379 -33.161 1.00 84.06 85 ARG A CA 1
ATOM 665 C C . ARG A 1 85 ? 15.164 4.416 -34.244 1.00 84.06 85 ARG A C 1
ATOM 667 O O . ARG A 1 85 ? 14.620 4.871 -35.243 1.00 84.06 85 ARG A O 1
ATOM 674 N N . LEU A 1 86 ? 15.394 3.112 -34.076 1.00 88.44 86 LEU A N 1
ATOM 675 C CA . LEU A 1 86 ? 14.989 2.082 -35.043 1.00 88.44 86 LEU A CA 1
ATOM 676 C C . LEU A 1 86 ? 13.505 1.718 -34.929 1.00 88.44 86 LEU A C 1
ATOM 678 O O . LEU A 1 86 ? 12.874 1.410 -35.936 1.00 88.44 86 LEU A O 1
ATOM 682 N N . TYR A 1 87 ? 12.955 1.776 -33.718 1.00 82.12 87 TYR A N 1
ATOM 683 C CA . TYR A 1 87 ? 11.579 1.397 -33.425 1.00 82.12 87 TYR A CA 1
ATOM 684 C C . TYR A 1 87 ? 10.923 2.409 -32.466 1.00 82.12 87 TYR A C 1
ATOM 686 O O . TYR A 1 87 ? 10.652 2.088 -31.305 1.00 82.12 87 TYR A O 1
ATOM 694 N N . PRO A 1 88 ? 10.657 3.645 -32.927 1.00 76.06 88 PRO A N 1
ATOM 695 C CA . PRO A 1 88 ? 10.127 4.715 -32.075 1.00 76.06 88 PRO A CA 1
ATOM 696 C C . PRO A 1 88 ? 8.779 4.365 -31.428 1.00 76.06 88 PRO A C 1
ATOM 698 O O . PRO A 1 88 ? 8.519 4.765 -30.296 1.00 76.06 88 PRO A O 1
ATOM 701 N N . GLU A 1 89 ? 7.969 3.542 -32.098 1.00 76.94 89 GLU A N 1
ATOM 702 C CA . GLU A 1 89 ? 6.634 3.138 -31.638 1.00 76.94 89 GLU A CA 1
ATOM 703 C C . GLU A 1 89 ? 6.624 1.834 -30.818 1.00 76.94 89 GLU A C 1
ATOM 705 O O . GLU A 1 89 ? 5.600 1.471 -30.243 1.00 76.94 89 GLU A O 1
ATOM 710 N N . SER A 1 90 ? 7.737 1.087 -30.743 1.00 67.94 90 SER A N 1
ATOM 711 C CA . SER A 1 90 ? 7.733 -0.265 -30.152 1.00 67.94 90 SER A CA 1
ATOM 712 C C . SER A 1 90 ? 8.060 -0.305 -28.657 1.00 67.94 90 SER A C 1
ATOM 714 O O . SER A 1 90 ? 8.171 -1.386 -28.078 1.00 67.94 90 SER A O 1
ATOM 716 N N . CYS A 1 91 ? 8.281 0.844 -28.017 1.00 68.06 91 CYS A N 1
ATOM 717 C CA . CYS A 1 91 ? 8.731 0.919 -26.627 1.00 68.06 91 CYS A CA 1
ATOM 718 C C . CYS A 1 91 ? 7.755 1.708 -25.747 1.00 68.06 91 CYS A C 1
ATOM 720 O O . CYS A 1 91 ? 8.098 2.750 -25.191 1.00 68.06 91 CYS A O 1
ATOM 722 N N . ALA A 1 92 ? 6.542 1.184 -25.560 1.00 68.62 92 ALA A N 1
ATOM 723 C CA . ALA A 1 92 ? 5.632 1.694 -24.540 1.00 68.62 92 ALA A CA 1
ATOM 724 C C . ALA A 1 92 ? 5.966 1.085 -23.167 1.00 68.62 92 ALA A C 1
ATOM 726 O O . ALA A 1 92 ? 5.917 -0.131 -22.972 1.00 68.62 92 ALA A O 1
ATOM 727 N N . ARG A 1 93 ? 6.296 1.935 -22.184 1.00 74.44 93 ARG A N 1
ATOM 728 C CA . ARG A 1 93 ? 6.412 1.531 -20.773 1.00 74.44 93 ARG A CA 1
ATOM 729 C C . ARG A 1 93 ? 5.238 2.082 -19.979 1.00 74.44 93 ARG A C 1
ATOM 731 O O . ARG A 1 93 ? 5.280 3.205 -19.487 1.00 74.44 93 ARG A O 1
ATOM 738 N N . GLU A 1 94 ? 4.220 1.254 -19.811 1.00 81.31 94 GLU A N 1
ATOM 739 C CA . GLU A 1 94 ? 2.962 1.654 -19.169 1.00 81.31 94 GLU A CA 1
ATOM 740 C C . GLU A 1 94 ? 2.965 1.421 -17.651 1.00 81.31 94 GLU A C 1
ATOM 742 O O . GLU A 1 94 ? 2.269 2.096 -16.889 1.00 81.31 94 GLU A O 1
ATOM 747 N N . ARG A 1 95 ? 3.771 0.462 -17.179 1.00 82.44 95 ARG A N 1
ATOM 748 C CA . ARG A 1 95 ? 3.769 0.050 -15.775 1.00 82.44 95 ARG A CA 1
ATOM 749 C C . ARG A 1 95 ? 4.373 1.119 -14.862 1.00 82.44 95 ARG A C 1
ATOM 751 O O . ARG A 1 95 ? 5.501 1.569 -15.066 1.00 82.44 95 ARG A O 1
ATOM 758 N N . LYS A 1 96 ? 3.654 1.447 -13.785 1.00 84.19 96 LYS A N 1
ATOM 759 C CA . LYS A 1 96 ? 4.144 2.295 -12.688 1.00 84.19 96 LYS A CA 1
ATOM 760 C C . LYS A 1 96 ? 5.178 1.533 -11.846 1.00 84.19 96 LYS A C 1
ATOM 762 O O . LYS A 1 96 ? 4.987 0.357 -11.554 1.00 84.19 96 LYS A O 1
ATOM 767 N N . PHE A 1 97 ? 6.254 2.205 -11.451 1.00 86.81 97 PHE A N 1
ATOM 768 C CA . PHE A 1 97 ? 7.323 1.684 -10.588 1.00 86.81 97 PHE A CA 1
ATOM 769 C C . PHE A 1 97 ? 7.768 2.783 -9.612 1.00 86.81 97 PHE A C 1
ATOM 771 O O . PHE A 1 97 ? 7.416 3.950 -9.798 1.00 86.81 97 PHE A O 1
ATOM 778 N N . GLY A 1 98 ? 8.528 2.417 -8.579 1.00 88.50 98 GLY A N 1
ATOM 779 C CA . GLY A 1 98 ? 8.964 3.326 -7.516 1.00 88.50 98 GLY A CA 1
ATOM 780 C C . GLY A 1 98 ? 8.337 3.012 -6.157 1.00 88.50 98 GLY A C 1
ATOM 781 O O . GLY A 1 98 ? 7.895 1.890 -5.902 1.00 88.50 98 GLY A O 1
ATOM 782 N N . GLU A 1 99 ? 8.326 4.001 -5.265 1.00 92.69 99 GLU A N 1
ATOM 783 C CA . GLU A 1 99 ? 7.731 3.855 -3.936 1.00 92.69 99 GLU A CA 1
ATOM 784 C C . GLU A 1 99 ? 6.201 3.825 -4.030 1.00 92.69 99 GLU A C 1
ATOM 786 O O . GLU A 1 99 ? 5.582 4.606 -4.756 1.00 92.69 99 GLU A O 1
ATOM 791 N N . PHE A 1 100 ? 5.572 2.954 -3.249 1.00 92.94 100 PHE A N 1
ATOM 792 C CA . PHE A 1 100 ? 4.131 2.975 -3.036 1.00 92.94 100 PHE A CA 1
ATOM 793 C C . PHE A 1 100 ? 3.817 3.058 -1.550 1.00 92.94 100 PHE A C 1
ATOM 795 O O . PHE A 1 100 ? 4.530 2.512 -0.708 1.00 92.94 100 PHE A O 1
ATOM 802 N N . SER A 1 101 ? 2.711 3.721 -1.209 1.00 93.62 101 SER A N 1
ATOM 803 C CA . SER A 1 101 ? 2.142 3.601 0.132 1.00 93.62 101 SER A CA 1
ATOM 804 C C . SER A 1 101 ? 0.662 3.959 0.165 1.00 93.62 101 SER A C 1
ATOM 806 O O . SER A 1 101 ? 0.224 4.898 -0.503 1.00 93.62 101 SER A O 1
ATOM 808 N N . ARG A 1 102 ? -0.085 3.235 1.002 1.00 93.19 102 ARG A N 1
ATOM 809 C CA . ARG A 1 102 ? -1.486 3.485 1.337 1.00 93.19 102 ARG A CA 1
ATOM 810 C C . ARG A 1 102 ? -1.671 3.386 2.849 1.00 93.19 102 ARG A C 1
ATOM 812 O O . ARG A 1 102 ? -1.065 2.529 3.488 1.00 93.19 102 ARG A O 1
ATOM 819 N N . THR A 1 103 ? -2.506 4.257 3.406 1.00 93.06 103 THR A N 1
ATOM 820 C CA . THR A 1 103 ? -2.815 4.280 4.839 1.00 93.06 103 THR A CA 1
ATOM 821 C C . THR A 1 103 ? -4.315 4.128 5.044 1.00 93.06 103 THR A C 1
ATOM 823 O O . THR A 1 103 ? -5.091 4.807 4.376 1.00 93.06 103 THR A O 1
ATOM 826 N N . PHE A 1 104 ? -4.703 3.280 5.991 1.00 92.56 104 PHE A N 1
ATOM 827 C CA . PHE A 1 104 ? -6.086 3.041 6.392 1.00 92.56 104 PHE A CA 1
ATOM 828 C C . PHE A 1 104 ? -6.256 3.453 7.852 1.00 92.56 104 PHE A C 1
ATOM 830 O O . PHE A 1 104 ? -5.450 3.067 8.702 1.00 92.56 104 PHE A O 1
ATOM 837 N N . ALA A 1 105 ? -7.273 4.262 8.143 1.00 92.25 105 ALA A N 1
ATOM 838 C CA . ALA A 1 105 ? -7.706 4.492 9.516 1.00 92.25 105 ALA A CA 1
ATOM 839 C C . ALA A 1 105 ? -8.454 3.246 9.993 1.00 92.25 105 ALA A C 1
ATOM 841 O O . ALA A 1 105 ? -9.334 2.750 9.293 1.00 92.25 105 ALA A O 1
ATOM 842 N N . VAL A 1 106 ? -8.071 2.726 11.151 1.00 89.94 106 VAL A N 1
ATOM 843 C CA . VAL A 1 106 ? -8.609 1.487 11.704 1.00 89.94 106 VAL A CA 1
ATOM 844 C C . VAL A 1 106 ? -8.902 1.651 13.196 1.00 89.94 106 VAL A C 1
ATOM 846 O O . VAL A 1 106 ? -8.287 2.506 13.852 1.00 89.94 106 VAL A O 1
ATOM 849 N N . PRO A 1 107 ? -9.822 0.843 13.750 1.00 83.44 107 PRO A N 1
ATOM 850 C CA . PRO A 1 107 ? -10.074 0.814 15.184 1.00 83.44 107 PRO A CA 1
ATOM 851 C C . PRO A 1 107 ? -8.796 0.547 16.002 1.00 83.44 107 PRO A C 1
ATOM 853 O O . PRO A 1 107 ? -7.875 -0.135 15.530 1.00 83.44 107 PRO A O 1
ATOM 856 N N . PRO A 1 108 ? -8.698 1.091 17.227 1.00 80.81 108 PRO A N 1
ATOM 857 C CA . PRO A 1 108 ? -7.496 0.978 18.054 1.00 80.81 108 PRO A CA 1
ATOM 858 C C . PRO A 1 108 ? -7.150 -0.473 18.428 1.00 80.81 108 PRO A C 1
ATOM 860 O O . PRO A 1 108 ? -5.974 -0.826 18.541 1.00 80.81 108 PRO A O 1
ATOM 863 N N . ASP A 1 109 ? -8.158 -1.322 18.554 1.00 81.44 109 ASP A N 1
ATOM 864 C CA . ASP A 1 109 ? -8.102 -2.731 18.935 1.00 81.44 109 ASP A CA 1
ATOM 865 C C . ASP A 1 109 ? -7.830 -3.693 17.762 1.00 81.44 109 ASP A C 1
ATOM 867 O O . ASP A 1 109 ? -7.652 -4.892 17.987 1.00 81.44 109 ASP A O 1
ATOM 871 N N . LEU A 1 110 ? -7.704 -3.184 16.526 1.00 82.56 110 LEU A N 1
ATOM 872 C CA . LEU A 1 110 ? -7.487 -4.014 15.338 1.00 82.56 110 LEU A CA 1
ATOM 873 C C . LEU A 1 110 ? -6.252 -4.927 15.484 1.00 82.56 110 LEU A C 1
ATOM 875 O O . LEU A 1 110 ? -5.127 -4.471 15.727 1.00 82.56 110 LEU A O 1
ATOM 879 N N . LYS A 1 111 ? -6.448 -6.224 15.240 1.00 83.38 111 LYS A N 1
ATOM 880 C CA . LYS A 1 111 ? -5.372 -7.202 15.040 1.00 83.38 111 LYS A CA 1
ATOM 881 C C . LYS A 1 111 ? -5.168 -7.410 13.543 1.00 83.38 111 LYS A C 1
ATOM 883 O O . LYS A 1 111 ? -6.128 -7.623 12.814 1.00 83.38 111 LYS A O 1
ATOM 888 N N . VAL A 1 112 ? -3.921 -7.331 13.084 1.00 79.81 112 VAL A N 1
ATOM 889 C CA . VAL A 1 112 ? -3.592 -7.443 11.655 1.00 79.81 112 VAL A CA 1
ATOM 890 C C . VAL A 1 112 ? -3.088 -8.843 11.349 1.00 79.81 112 VAL A C 1
ATOM 892 O O . VAL A 1 112 ? -2.112 -9.297 11.943 1.00 79.81 112 VAL A O 1
ATOM 895 N N . SER A 1 113 ? -3.726 -9.493 10.383 1.00 80.44 113 SER A N 1
ATOM 896 C CA . SER A 1 113 ? -3.260 -10.717 9.738 1.00 80.44 113 SER A CA 1
ATOM 897 C C . SER A 1 113 ? -3.040 -10.439 8.251 1.00 80.44 113 SER A C 1
ATOM 899 O O . SER A 1 113 ? -3.775 -9.675 7.629 1.00 80.44 113 SER A O 1
ATOM 901 N N . ILE A 1 114 ? -1.982 -11.016 7.679 1.00 74.31 114 ILE A N 1
ATOM 902 C CA . ILE A 1 114 ? -1.626 -10.807 6.273 1.00 74.31 114 ILE A CA 1
ATOM 903 C C . ILE A 1 114 ? -1.868 -12.108 5.524 1.00 74.31 114 ILE A C 1
ATOM 905 O O . ILE A 1 114 ? -1.141 -13.083 5.720 1.00 74.31 114 ILE A O 1
ATOM 909 N N . LEU A 1 115 ? -2.846 -12.094 4.623 1.00 73.69 115 LEU A N 1
ATOM 910 C CA . LEU A 1 115 ? -3.035 -13.138 3.628 1.00 73.69 115 LEU A CA 1
ATOM 911 C C . LEU A 1 115 ? -2.615 -12.577 2.270 1.00 73.69 115 LEU A C 1
ATOM 913 O O . LEU A 1 115 ? -3.255 -11.675 1.739 1.00 73.69 115 LEU A O 1
ATOM 917 N N . LEU A 1 116 ? -1.510 -13.082 1.725 1.00 67.62 116 LEU A N 1
ATOM 918 C CA . LEU A 1 116 ? -1.068 -12.716 0.381 1.00 67.62 116 LEU A CA 1
ATOM 919 C C . LEU A 1 116 ? -1.483 -13.823 -0.573 1.00 67.62 116 LEU A C 1
ATOM 921 O O . LEU A 1 116 ? -0.958 -14.932 -0.496 1.00 67.62 116 LEU A O 1
ATOM 925 N N . MET A 1 117 ? -2.434 -13.504 -1.442 1.00 66.25 117 MET A N 1
ATOM 926 C CA . MET A 1 117 ? -2.886 -14.388 -2.505 1.00 66.25 117 MET A CA 1
ATOM 927 C C . MET A 1 117 ? -2.188 -14.006 -3.805 1.00 66.25 117 MET A C 1
ATOM 929 O O . MET A 1 117 ? -2.217 -12.851 -4.226 1.00 66.25 117 MET A O 1
ATOM 933 N N . THR A 1 118 ? -1.558 -14.981 -4.449 1.00 63.00 118 THR A N 1
ATOM 934 C CA . THR A 1 118 ? -1.102 -14.849 -5.831 1.00 63.00 118 THR A CA 1
ATOM 935 C C . THR A 1 118 ? -2.225 -15.330 -6.733 1.00 63.00 118 THR A C 1
ATOM 937 O O . THR A 1 118 ? -2.557 -16.514 -6.708 1.00 63.00 118 THR A O 1
ATOM 940 N N . ALA A 1 119 ? -2.812 -14.441 -7.532 1.00 59.19 119 ALA A N 1
ATOM 941 C CA . ALA A 1 119 ? -3.695 -14.863 -8.611 1.00 59.19 119 ALA A CA 1
ATOM 942 C C . ALA A 1 119 ? -2.838 -15.535 -9.697 1.00 59.19 119 ALA A C 1
ATOM 944 O O . ALA A 1 119 ? -2.343 -14.875 -10.608 1.00 59.19 119 ALA A O 1
ATOM 945 N N . SER A 1 120 ? -2.590 -16.842 -9.575 1.00 52.75 120 SER A N 1
ATOM 946 C CA . SER A 1 120 ? -2.131 -17.625 -10.718 1.00 52.75 120 SER A CA 1
ATOM 947 C C . SER A 1 120 ? -3.316 -17.748 -11.665 1.00 52.75 120 SER A C 1
ATOM 949 O O . SER A 1 120 ? -4.333 -18.339 -11.295 1.00 52.75 120 SER A O 1
ATOM 951 N N . LEU A 1 121 ? -3.212 -17.189 -12.870 1.00 54.00 121 LEU A N 1
ATOM 952 C CA . LEU A 1 121 ? -4.146 -17.561 -13.928 1.00 54.00 121 LEU A CA 1
ATOM 953 C C . LEU A 1 121 ? -4.056 -19.087 -14.103 1.00 54.00 121 LEU A C 1
ATOM 955 O O . LEU A 1 121 ? -2.939 -19.620 -14.068 1.00 54.00 121 LEU A O 1
ATOM 959 N N . PRO A 1 122 ? -5.180 -19.806 -14.269 1.00 57.19 122 PRO A N 1
ATOM 960 C CA . PRO A 1 122 ? -5.096 -21.184 -14.723 1.00 57.19 122 PRO A CA 1
ATOM 961 C C . PRO A 1 122 ? -4.307 -21.197 -16.042 1.00 57.19 122 PRO A C 1
ATOM 963 O O . PRO A 1 122 ? -4.450 -20.259 -16.837 1.00 57.19 122 PRO A O 1
ATOM 966 N N . PRO A 1 123 ? -3.443 -22.201 -16.277 1.00 58.88 123 PRO A N 1
ATOM 967 C CA . PRO A 1 123 ? -2.732 -22.304 -17.540 1.00 58.88 123 PRO A CA 1
ATOM 968 C C . PRO A 1 123 ? -3.761 -22.250 -18.669 1.00 58.88 123 PRO A C 1
ATOM 970 O O . PRO A 1 123 ? -4.735 -23.005 -18.662 1.00 58.88 123 PRO A O 1
ATOM 973 N N . PHE A 1 124 ? -3.565 -21.318 -19.603 1.00 54.31 124 PHE A N 1
ATOM 974 C CA . PHE A 1 124 ? -4.339 -21.260 -20.837 1.00 54.31 124 PHE A CA 1
ATOM 975 C C . PHE A 1 124 ? -4.258 -22.658 -21.457 1.00 54.31 124 PHE A C 1
AT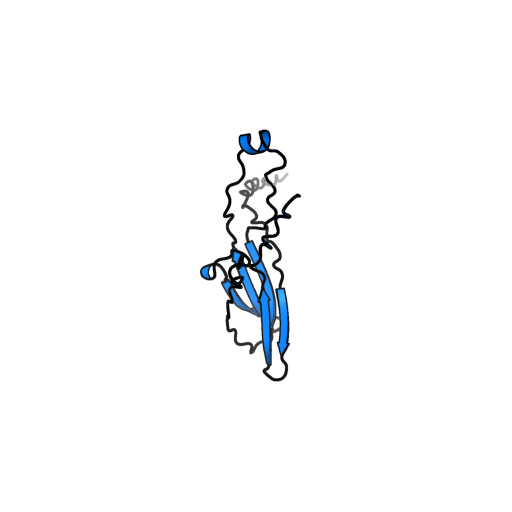OM 977 O O . PHE A 1 124 ? -3.163 -23.110 -21.782 1.00 54.31 124 PHE A O 1
ATOM 984 N N . SER A 1 125 ? -5.378 -23.378 -21.527 1.00 59.22 125 SER A N 1
ATOM 985 C CA . SER A 1 125 ? -5.428 -24.689 -22.169 1.00 59.22 125 SER A CA 1
ATOM 986 C C . SER A 1 125 ? -5.780 -24.450 -23.638 1.00 59.22 125 SER A C 1
ATOM 988 O O . SER A 1 125 ? -6.913 -24.059 -23.923 1.00 59.22 125 SER A O 1
ATOM 990 N N . PRO A 1 126 ? -4.837 -24.589 -24.587 1.00 59.12 126 PRO A N 1
ATOM 991 C CA . PRO A 1 126 ? -5.114 -24.401 -26.006 1.00 59.12 126 PRO A CA 1
ATOM 992 C C . PRO A 1 126 ? -5.791 -25.658 -26.574 1.00 59.12 126 PRO A C 1
ATOM 994 O O . PRO A 1 126 ? -5.214 -26.351 -27.404 1.00 59.12 126 PRO A O 1
ATOM 997 N N . SER A 1 127 ? -6.990 -26.008 -26.101 1.00 57.28 127 SER A N 1
ATOM 998 C CA . SER A 1 127 ? -7.666 -27.263 -26.477 1.00 57.28 127 SER A CA 1
ATOM 999 C C . SER A 1 127 ? -8.894 -27.107 -27.374 1.00 57.28 127 SER A C 1
ATOM 1001 O O . SER A 1 127 ? -9.615 -28.078 -27.564 1.00 57.28 127 SER A O 1
ATOM 1003 N N . HIS A 1 128 ? -9.112 -25.952 -28.008 1.00 56.03 128 HIS A N 1
ATOM 1004 C CA . HIS A 1 128 ? -10.107 -25.840 -29.082 1.00 56.03 128 HIS A CA 1
ATOM 1005 C C . HIS A 1 128 ? -9.626 -24.922 -30.209 1.00 56.03 128 HIS A C 1
ATOM 1007 O O . HIS A 1 128 ? -10.067 -23.783 -30.342 1.00 56.03 128 HIS A O 1
ATOM 1013 N N . LEU A 1 129 ? -8.728 -25.443 -31.050 1.00 55.44 129 LEU A N 1
ATOM 1014 C CA . LEU A 1 129 ? -8.653 -25.000 -32.440 1.00 55.44 129 LEU A CA 1
ATOM 1015 C C . LEU A 1 129 ? -9.627 -25.888 -33.234 1.00 55.44 129 LEU A C 1
ATOM 1017 O O . LEU A 1 129 ? -9.401 -27.099 -33.291 1.00 55.44 129 LEU A O 1
ATOM 1021 N N . PRO A 1 130 ? -10.719 -25.363 -33.814 1.00 51.72 130 PRO A N 1
ATOM 1022 C CA . PRO A 1 130 ? -11.552 -26.154 -34.706 1.00 51.72 130 PRO A CA 1
ATOM 1023 C C . PRO A 1 130 ? -10.745 -26.458 -35.973 1.00 51.72 130 PRO A C 1
ATOM 1025 O O . PRO A 1 130 ? -10.482 -25.581 -36.794 1.00 51.72 130 PRO A O 1
ATOM 1028 N N . THR A 1 131 ? -10.311 -27.709 -36.115 1.00 57.50 131 THR A N 1
ATOM 1029 C CA . THR A 1 131 ? -9.737 -28.232 -37.356 1.00 57.50 131 THR A CA 1
ATOM 1030 C C . THR A 1 131 ? -10.875 -28.411 -38.358 1.00 57.50 131 THR A C 1
ATOM 1032 O O . THR A 1 131 ? -11.513 -29.455 -38.410 1.00 57.50 131 THR A O 1
ATOM 1035 N N . GLY A 1 132 ? -11.183 -27.355 -39.106 1.00 51.31 132 GLY A N 1
ATOM 1036 C CA . GLY A 1 132 ? -12.152 -27.380 -40.197 1.00 51.31 132 GLY A CA 1
ATOM 1037 C C . GLY A 1 132 ? -11.505 -26.858 -41.471 1.00 51.31 132 GLY A C 1
ATOM 1038 O O . GLY A 1 132 ? -11.607 -25.673 -41.770 1.00 51.31 132 GLY A O 1
ATOM 1039 N N . LEU A 1 133 ? -10.812 -27.735 -42.196 1.00 61.81 133 LEU A N 1
ATOM 1040 C CA . LEU A 1 133 ? -10.477 -27.523 -43.604 1.00 61.81 133 LEU A CA 1
ATOM 1041 C C . LEU A 1 133 ? -11.702 -27.945 -44.430 1.00 61.81 133 LEU A C 1
ATOM 1043 O O . LEU A 1 133 ? -12.148 -29.080 -44.264 1.00 61.81 133 LEU A O 1
ATOM 1047 N N . PRO A 1 134 ? -12.264 -27.090 -45.298 1.00 60.59 134 PRO A N 1
ATOM 1048 C CA . PRO A 1 134 ? -13.201 -27.556 -46.307 1.00 60.59 134 PRO A CA 1
ATOM 1049 C C . PRO A 1 134 ? -12.423 -28.274 -47.418 1.00 60.59 134 PRO A C 1
ATOM 1051 O O . PRO A 1 134 ? -11.520 -27.696 -48.024 1.00 60.59 134 PRO A O 1
ATOM 1054 N N . GLU A 1 135 ? -12.766 -29.537 -47.673 1.00 55.12 135 GLU A N 1
ATOM 1055 C CA . GLU A 1 135 ? -12.415 -30.210 -48.924 1.00 55.12 135 GLU A CA 1
ATOM 1056 C C . GLU A 1 135 ? -13.135 -29.498 -50.076 1.00 55.12 135 GLU A C 1
ATOM 1058 O O . GLU A 1 135 ? -14.364 -29.403 -50.101 1.00 55.12 135 GLU A O 1
ATOM 1063 N N . SER A 1 136 ? -12.356 -28.959 -51.011 1.00 60.97 136 SER A N 1
ATOM 1064 C CA . SER A 1 136 ? -12.850 -28.444 -52.286 1.00 60.97 136 SER A CA 1
ATOM 1065 C C . SER A 1 136 ? -13.053 -29.613 -53.254 1.00 60.97 136 SER A C 1
ATOM 1067 O O . SER A 1 136 ? -12.130 -30.407 -53.445 1.00 60.97 136 SER A O 1
ATOM 1069 N N . VAL A 1 137 ? -14.247 -29.691 -53.848 1.00 58.28 137 VAL A N 1
ATOM 1070 C CA . VAL A 1 137 ? -14.577 -30.529 -55.019 1.00 58.28 137 VAL A CA 1
ATOM 1071 C C . VAL A 1 137 ? -13.971 -29.926 -56.282 1.00 58.28 137 VAL A C 1
ATOM 1073 O O . VAL A 1 137 ? -14.012 -28.679 -56.399 1.00 58.28 137 VAL A O 1
#

InterPro domains:
  IPR008978 HSP20-like chaperone [G3DSA:2.60.40.790] (7-121)
  IPR008978 HSP20-like chaperone [SSF49764] (36-112)

Foldseek 3Di:
DDDDDDDDDDPPDPPPVPFPEDEWDWDWDADPVVRDIDIDTPDPQDDPVFWDWDWDQDPPPRWIKIKIKGFFDDPDDDDDPVCCVVCVPPDDDPDDGGIYMDMDTDDNPDDDDDDDDDPDDDPPDPPDDPPDDDDDD

pLDDT: mean 77.33, std 15.34, range [42.81, 94.62]